Protein AF-A0A8S3W6S8-F1 (afdb_monomer_lite)

pLDDT: mean 86.23, std 10.96, range [56.16, 98.12]

Structure (mmCIF, N/CA/C/O backbone):
data_AF-A0A8S3W6S8-F1
#
_entry.id   AF-A0A8S3W6S8-F1
#
loop_
_atom_site.group_PDB
_atom_site.id
_atom_site.type_symbol
_atom_site.label_atom_id
_atom_site.label_alt_id
_atom_site.label_comp_id
_atom_site.label_asym_id
_atom_site.label_entity_id
_atom_site.label_seq_id
_atom_site.pdbx_PDB_ins_code
_atom_site.Cartn_x
_atom_site.Cartn_y
_atom_site.Cartn_z
_atom_site.occupancy
_atom_site.B_iso_or_equiv
_atom_site.auth_seq_id
_atom_site.auth_comp_id
_atom_site.auth_asym_id
_atom_site.auth_atom_id
_atom_site.pdbx_PDB_model_num
ATOM 1 N N . MET A 1 1 ? 32.993 -9.206 -33.090 1.00 61.56 1 MET A N 1
ATOM 2 C CA . MET A 1 1 ? 32.228 -9.633 -31.896 1.00 61.56 1 MET A CA 1
ATOM 3 C C . MET A 1 1 ? 31.823 -8.451 -31.012 1.00 61.56 1 MET A C 1
ATOM 5 O O . MET A 1 1 ? 30.638 -8.312 -30.759 1.00 61.56 1 MET A O 1
ATOM 9 N N . GLN A 1 2 ? 32.738 -7.547 -30.641 1.00 73.00 2 GLN A N 1
ATOM 10 C CA . GLN A 1 2 ? 32.474 -6.418 -29.724 1.00 73.00 2 GLN A CA 1
ATOM 11 C C . GLN A 1 2 ? 31.412 -5.396 -30.200 1.00 73.00 2 GLN A C 1
ATOM 13 O O . GLN A 1 2 ? 30.506 -5.045 -29.453 1.00 73.00 2 GLN A O 1
ATOM 18 N N . LYS A 1 3 ? 31.413 -5.011 -31.484 1.00 80.94 3 LYS A N 1
ATOM 19 C CA . LYS A 1 3 ? 30.367 -4.123 -32.044 1.00 80.94 3 LYS A CA 1
ATOM 20 C C . LYS A 1 3 ? 28.953 -4.723 -32.012 1.00 80.94 3 LYS A C 1
ATOM 22 O O . LYS A 1 3 ? 27.966 -3.995 -31.967 1.00 80.94 3 LYS A O 1
ATOM 27 N N . LEU A 1 4 ? 28.842 -6.053 -32.077 1.00 87.12 4 LEU A N 1
ATOM 28 C CA . LEU A 1 4 ? 27.549 -6.739 -32.042 1.00 87.12 4 LEU A CA 1
ATOM 29 C C . LEU A 1 4 ? 26.993 -6.768 -30.614 1.00 87.12 4 LEU A C 1
ATOM 31 O O . LEU A 1 4 ? 25.801 -6.544 -30.423 1.00 87.12 4 LEU A O 1
ATOM 35 N N . THR A 1 5 ? 27.854 -6.995 -29.620 1.00 93.25 5 THR A N 1
ATOM 36 C CA . THR A 1 5 ? 27.464 -6.991 -28.204 1.00 93.25 5 THR A CA 1
ATOM 37 C C . THR A 1 5 ? 27.039 -5.599 -27.746 1.00 93.25 5 THR A C 1
ATOM 39 O O . THR A 1 5 ? 25.978 -5.470 -27.148 1.00 93.25 5 THR A O 1
ATOM 42 N N . GLU A 1 6 ? 27.772 -4.554 -28.138 1.00 93.50 6 GLU A N 1
ATOM 43 C CA . GLU A 1 6 ? 27.400 -3.156 -27.865 1.00 93.50 6 GLU A CA 1
ATOM 44 C C . GLU A 1 6 ? 26.015 -2.819 -28.431 1.00 93.50 6 GLU A C 1
ATOM 46 O O . GLU A 1 6 ? 25.159 -2.276 -27.736 1.00 93.50 6 GLU A O 1
ATOM 51 N N . ARG A 1 7 ? 25.743 -3.222 -29.679 1.00 94.75 7 ARG A N 1
ATOM 52 C CA . ARG A 1 7 ? 24.443 -2.968 -30.308 1.00 94.75 7 ARG A CA 1
ATOM 53 C C . ARG A 1 7 ? 23.294 -3.698 -29.611 1.00 94.75 7 ARG A C 1
ATOM 55 O O . ARG A 1 7 ? 22.184 -3.169 -29.548 1.00 94.75 7 ARG A O 1
ATOM 62 N N . ILE A 1 8 ? 23.538 -4.909 -29.116 1.00 96.50 8 ILE A N 1
ATOM 63 C CA . ILE A 1 8 ? 22.556 -5.678 -28.345 1.00 96.50 8 ILE A CA 1
ATOM 64 C C . ILE A 1 8 ? 22.285 -4.996 -27.002 1.00 96.50 8 ILE A C 1
ATOM 66 O O . ILE A 1 8 ? 21.124 -4.870 -26.606 1.00 96.50 8 ILE A O 1
ATOM 70 N N . ASP A 1 9 ? 23.326 -4.534 -26.316 1.00 96.56 9 ASP A N 1
ATOM 71 C CA . ASP A 1 9 ? 23.184 -3.878 -25.019 1.00 96.56 9 ASP A CA 1
ATOM 72 C C . ASP A 1 9 ? 22.479 -2.522 -25.139 1.00 96.56 9 ASP A C 1
ATOM 74 O O . ASP A 1 9 ? 21.563 -2.252 -24.360 1.00 96.56 9 ASP A O 1
ATOM 78 N N . ASP A 1 10 ? 22.764 -1.741 -26.184 1.00 96.44 10 ASP A N 1
ATOM 79 C CA . ASP A 1 10 ? 22.014 -0.524 -26.522 1.00 96.44 10 ASP A CA 1
ATOM 80 C C . ASP A 1 10 ? 20.513 -0.802 -26.687 1.00 96.44 10 ASP A C 1
ATOM 82 O O . ASP A 1 10 ? 19.656 -0.076 -26.171 1.00 96.44 10 ASP A O 1
ATOM 86 N N . LEU A 1 11 ? 20.159 -1.869 -27.411 1.00 97.31 11 LEU A N 1
ATOM 87 C CA . LEU A 1 11 ? 18.760 -2.241 -27.625 1.00 97.31 11 LEU A CA 1
ATOM 88 C C . LEU A 1 11 ? 18.085 -2.672 -26.318 1.00 97.31 11 LEU A C 1
ATOM 90 O O . LEU A 1 11 ? 16.966 -2.231 -26.041 1.00 97.31 11 LEU A O 1
ATOM 94 N N . LYS A 1 12 ? 18.768 -3.461 -25.480 1.00 97.75 12 LYS A N 1
ATOM 95 C CA . LYS A 1 12 ? 18.269 -3.848 -24.150 1.00 97.75 12 LYS A CA 1
ATOM 96 C C . LYS A 1 12 ? 18.038 -2.630 -23.261 1.00 97.75 12 LYS A C 1
ATOM 98 O O . LYS A 1 12 ? 16.980 -2.522 -22.639 1.00 97.75 12 LYS A O 1
ATOM 103 N N . GLN A 1 13 ? 18.987 -1.695 -23.226 1.00 97.69 13 GLN A N 1
ATOM 104 C CA . GLN A 1 13 ? 18.869 -0.467 -22.441 1.00 97.69 13 GLN A CA 1
ATOM 105 C C . GLN A 1 13 ? 17.689 0.385 -22.910 1.00 97.69 13 GLN A C 1
ATOM 107 O O . GLN A 1 13 ? 16.909 0.863 -22.083 1.00 97.69 13 GLN A O 1
ATOM 112 N N . ARG A 1 14 ? 17.495 0.522 -24.228 1.00 97.75 14 ARG A N 1
ATOM 113 C CA . ARG A 1 14 ? 16.342 1.236 -24.791 1.00 97.75 14 ARG A CA 1
ATOM 114 C C . ARG A 1 14 ? 15.030 0.577 -24.384 1.00 97.75 14 ARG A C 1
ATOM 116 O O . ARG A 1 14 ? 14.154 1.271 -23.875 1.00 97.75 14 ARG A O 1
ATOM 123 N N . ILE A 1 15 ? 14.894 -0.739 -24.553 1.00 98.00 15 ILE A N 1
ATOM 124 C CA . ILE A 1 15 ? 13.685 -1.479 -24.153 1.00 98.00 15 ILE A CA 1
ATOM 125 C C . ILE A 1 15 ? 13.405 -1.284 -22.659 1.00 98.00 15 ILE A C 1
ATOM 127 O O . ILE A 1 15 ? 12.282 -0.950 -22.280 1.00 98.00 15 ILE A O 1
ATOM 131 N N . ALA A 1 16 ? 14.428 -1.406 -21.811 1.00 97.81 16 ALA A N 1
ATOM 132 C CA . ALA A 1 16 ? 14.293 -1.188 -20.376 1.00 97.81 16 ALA A CA 1
ATOM 133 C C . ALA A 1 16 ? 13.851 0.249 -20.044 1.00 97.81 16 ALA A C 1
ATOM 135 O O . ALA A 1 16 ? 12.984 0.449 -19.191 1.00 97.81 16 ALA A O 1
ATOM 136 N N . ALA A 1 17 ? 14.402 1.256 -20.728 1.00 97.88 17 ALA A N 1
ATOM 137 C CA . ALA A 1 17 ? 14.014 2.654 -20.554 1.00 97.88 17 ALA A CA 1
ATOM 138 C C . ALA A 1 17 ? 12.550 2.899 -20.957 1.00 97.88 17 ALA A C 1
ATOM 140 O O . ALA A 1 17 ? 11.808 3.548 -20.216 1.00 97.88 17 ALA A O 1
ATOM 141 N N . TRP A 1 18 ? 12.105 2.332 -22.083 1.00 98.06 18 TRP A N 1
ATOM 142 C CA . TRP A 1 18 ? 10.707 2.399 -22.514 1.00 98.06 18 TRP A CA 1
ATOM 143 C C . TRP A 1 18 ? 9.770 1.701 -21.525 1.00 98.06 18 TRP A C 1
ATOM 145 O O . TRP A 1 18 ? 8.765 2.291 -21.130 1.00 98.06 18 TRP A O 1
ATOM 155 N N . GLY A 1 19 ? 10.129 0.509 -21.040 1.00 98.12 19 GLY A N 1
ATOM 156 C CA . GLY A 1 19 ? 9.356 -0.211 -20.023 1.00 98.12 19 GLY A CA 1
ATOM 157 C C . GLY A 1 19 ? 9.209 0.587 -18.724 1.00 98.12 19 GLY A C 1
ATOM 158 O O . GLY A 1 19 ? 8.100 0.750 -18.210 1.00 98.12 19 GLY A O 1
ATOM 159 N N . LYS A 1 20 ? 10.304 1.182 -18.230 1.00 97.81 20 LYS A N 1
ATOM 160 C CA . LYS A 1 20 ? 10.278 2.085 -17.065 1.00 97.81 20 LYS A CA 1
ATOM 161 C C . LYS A 1 20 ? 9.380 3.298 -17.304 1.00 97.81 20 LYS A C 1
ATOM 163 O O . LYS A 1 20 ? 8.637 3.700 -16.408 1.00 97.81 20 LYS A O 1
ATOM 168 N N . ARG A 1 21 ? 9.429 3.879 -18.505 1.00 97.94 21 ARG A N 1
ATOM 169 C CA . ARG A 1 21 ? 8.614 5.041 -18.871 1.00 97.94 21 ARG A CA 1
ATOM 170 C C . ARG A 1 21 ? 7.124 4.704 -18.875 1.00 97.94 21 ARG A C 1
ATOM 172 O O . ARG A 1 21 ? 6.353 5.454 -18.282 1.00 97.94 21 ARG A O 1
ATOM 179 N N . ILE A 1 22 ? 6.737 3.572 -19.463 1.00 97.94 22 ILE A N 1
ATOM 180 C CA . ILE A 1 22 ? 5.354 3.073 -19.440 1.00 97.94 22 ILE A CA 1
ATOM 181 C C . ILE A 1 22 ? 4.896 2.883 -17.995 1.00 97.94 22 ILE A C 1
ATOM 183 O O . ILE A 1 22 ? 3.914 3.496 -17.586 1.00 97.94 22 ILE A O 1
ATOM 187 N N . ARG A 1 23 ? 5.663 2.133 -17.193 1.00 97.88 23 ARG A N 1
ATOM 188 C CA . ARG A 1 23 ? 5.350 1.891 -15.779 1.00 97.88 23 ARG A CA 1
ATOM 189 C C . ARG A 1 23 ? 5.122 3.193 -15.011 1.00 97.88 23 ARG A C 1
ATOM 191 O O . ARG A 1 23 ? 4.123 3.321 -14.310 1.00 97.88 23 ARG A O 1
ATOM 198 N N . ARG A 1 24 ? 6.000 4.186 -15.186 1.00 98.12 24 ARG A N 1
ATOM 199 C CA . ARG A 1 24 ? 5.874 5.498 -14.531 1.00 98.12 24 ARG A CA 1
ATOM 200 C C . ARG A 1 24 ? 4.570 6.208 -14.899 1.00 98.12 24 ARG A C 1
ATOM 202 O O . ARG A 1 24 ? 3.948 6.812 -14.024 1.00 98.12 24 ARG A O 1
ATOM 209 N N . TYR A 1 25 ? 4.166 6.177 -16.170 1.00 97.94 25 TYR A N 1
ATOM 210 C CA . TYR A 1 25 ? 2.908 6.792 -16.599 1.00 97.94 25 TYR A CA 1
ATOM 211 C C . TYR A 1 25 ? 1.693 6.049 -16.047 1.00 97.94 25 TYR A C 1
ATOM 213 O O . TYR A 1 25 ? 0.772 6.702 -15.555 1.00 97.94 25 TYR A O 1
ATOM 221 N N . THR A 1 26 ? 1.724 4.715 -16.045 1.00 97.62 26 THR A N 1
ATOM 222 C CA . THR A 1 26 ? 0.667 3.892 -15.448 1.00 97.62 26 THR A CA 1
ATOM 223 C C . THR A 1 26 ? 0.519 4.200 -13.961 1.00 97.62 26 THR A C 1
ATOM 225 O O . THR A 1 26 ? -0.562 4.568 -13.518 1.00 97.62 26 THR A O 1
ATOM 228 N N . GLU A 1 27 ? 1.613 4.173 -13.196 1.00 97.38 27 GLU A N 1
ATOM 229 C CA . GLU A 1 27 ? 1.601 4.495 -11.764 1.00 97.38 27 GLU A CA 1
ATOM 230 C C . GLU A 1 27 ? 1.108 5.919 -11.488 1.00 97.38 27 GLU A C 1
ATOM 232 O O . GLU A 1 27 ? 0.361 6.147 -10.538 1.00 97.38 27 GLU A O 1
ATOM 237 N N . ARG A 1 28 ? 1.510 6.897 -12.312 1.00 97.88 28 ARG A N 1
ATOM 238 C CA . ARG A 1 28 ? 1.027 8.278 -12.184 1.00 97.88 28 ARG A CA 1
ATOM 239 C C . ARG A 1 28 ? -0.485 8.353 -12.378 1.00 97.88 28 ARG A C 1
ATOM 241 O O . ARG A 1 28 ? -1.146 9.028 -11.594 1.00 97.88 28 ARG A O 1
ATOM 248 N N . SER A 1 29 ? -1.010 7.691 -13.407 1.00 97.25 29 SER A N 1
ATOM 249 C CA . SER A 1 29 ? -2.447 7.651 -13.681 1.00 97.25 29 SER A CA 1
ATOM 250 C C . SER A 1 29 ? -3.206 6.970 -12.540 1.00 97.25 29 SER A C 1
ATOM 252 O O . SER A 1 29 ? -4.167 7.536 -12.021 1.00 97.25 29 SER A O 1
ATOM 254 N N . THR A 1 30 ? -2.714 5.823 -12.064 1.00 95.88 30 THR A N 1
ATOM 255 C CA . THR A 1 30 ? -3.291 5.107 -10.922 1.00 95.88 30 THR A CA 1
ATOM 256 C C . THR A 1 30 ? -3.334 5.980 -9.672 1.00 95.88 30 THR A C 1
ATOM 258 O O . THR A 1 30 ? -4.406 6.145 -9.096 1.00 95.88 30 THR A O 1
ATOM 261 N N . ARG A 1 31 ? -2.213 6.612 -9.293 1.00 95.94 31 ARG A N 1
ATOM 262 C CA . ARG A 1 31 ? -2.164 7.517 -8.131 1.00 95.94 31 ARG A CA 1
ATOM 263 C C . ARG A 1 31 ? -3.123 8.693 -8.277 1.00 95.94 31 ARG A C 1
ATOM 265 O O . ARG A 1 31 ? -3.803 9.041 -7.321 1.00 95.94 31 ARG A O 1
ATOM 272 N N . PHE A 1 32 ? -3.203 9.297 -9.463 1.00 97.12 32 PHE A N 1
ATOM 273 C CA . PHE A 1 32 ? -4.144 10.389 -9.716 1.00 97.12 32 PHE A CA 1
ATOM 274 C C . PHE A 1 32 ? -5.595 9.945 -9.489 1.00 97.12 32 PHE A C 1
ATOM 276 O O . PHE A 1 32 ? -6.337 10.613 -8.771 1.00 97.12 32 PHE A O 1
ATOM 283 N N . ASN A 1 33 ? -5.982 8.795 -10.044 1.00 94.94 33 ASN A N 1
ATOM 284 C CA . ASN A 1 33 ? -7.331 8.257 -9.894 1.00 94.94 33 ASN A CA 1
ATOM 285 C C . ASN A 1 33 ? -7.644 7.881 -8.440 1.00 94.94 33 ASN A C 1
ATOM 287 O O . ASN A 1 33 ? -8.716 8.221 -7.946 1.00 94.94 33 ASN A O 1
ATOM 291 N N . GLN A 1 34 ? -6.704 7.236 -7.744 1.00 95.25 34 GLN A N 1
ATOM 292 C CA . GLN A 1 34 ? -6.844 6.873 -6.332 1.00 95.25 34 GLN A CA 1
ATOM 293 C C . GLN A 1 34 ? -6.963 8.106 -5.434 1.00 95.25 34 GLN A C 1
ATOM 295 O O . GLN A 1 34 ? -7.853 8.149 -4.594 1.00 95.25 34 GLN A O 1
ATOM 300 N N . ASN A 1 35 ? -6.141 9.136 -5.646 1.00 96.50 35 ASN A N 1
ATOM 301 C CA . ASN A 1 35 ? -6.213 10.380 -4.877 1.00 96.50 35 ASN A CA 1
ATOM 302 C C . ASN A 1 35 ? -7.524 11.126 -5.127 1.00 96.50 35 ASN A C 1
ATOM 304 O O . ASN A 1 35 ? -8.129 11.642 -4.190 1.00 96.50 35 ASN A O 1
ATOM 308 N N . ARG A 1 36 ? -7.995 11.158 -6.380 1.00 95.94 36 ARG A N 1
ATOM 309 C CA . ARG A 1 36 ? -9.299 11.746 -6.701 1.00 95.94 36 ARG A CA 1
ATOM 310 C C . ARG A 1 36 ? -10.425 10.990 -5.998 1.00 95.94 36 ARG A C 1
ATOM 312 O O . ARG A 1 36 ? -11.301 11.620 -5.419 1.00 95.94 36 ARG A O 1
ATOM 319 N N . LEU A 1 37 ? -10.369 9.657 -6.011 1.00 95.00 37 LEU A N 1
ATOM 320 C CA . LEU A 1 37 ? -11.343 8.811 -5.326 1.00 95.00 37 LEU A CA 1
ATOM 321 C C . LEU A 1 37 ? -11.268 8.978 -3.804 1.00 95.00 37 LEU A C 1
ATOM 323 O O . LEU A 1 37 ? -12.309 9.041 -3.169 1.00 95.00 37 LEU A O 1
ATOM 327 N N . PHE A 1 38 ? -10.076 9.141 -3.226 1.00 95.19 38 PHE A N 1
ATOM 328 C CA . PHE A 1 38 ? -9.899 9.448 -1.804 1.00 95.19 38 PHE A CA 1
ATOM 329 C C . PHE A 1 38 ? -10.588 10.758 -1.410 1.00 95.19 38 PHE A C 1
ATOM 331 O O . PHE A 1 38 ? -11.234 10.833 -0.371 1.00 95.19 38 PHE A O 1
ATOM 338 N N . GLN A 1 39 ? -10.471 11.793 -2.243 1.00 95.94 39 GLN A N 1
ATOM 339 C CA . GLN A 1 39 ? -11.092 13.087 -1.966 1.00 95.94 39 GLN A CA 1
ATOM 340 C C . GLN A 1 39 ? -12.617 13.056 -2.117 1.00 95.94 39 GLN A C 1
ATOM 342 O O . GLN A 1 39 ? -13.305 13.739 -1.366 1.00 95.94 39 GLN A O 1
ATOM 347 N N . SER A 1 40 ? -13.154 12.280 -3.066 1.00 95.44 40 SER A N 1
ATOM 348 C CA . SER A 1 40 ? -14.598 12.242 -3.331 1.00 95.44 40 SER A CA 1
ATOM 349 C C . SER A 1 40 ? -15.363 11.169 -2.546 1.00 95.44 40 SER A C 1
ATOM 351 O O . SER A 1 40 ? -16.486 11.409 -2.121 1.00 95.44 40 SER A O 1
ATOM 353 N N . ASP A 1 41 ? -14.800 9.963 -2.415 1.00 93.19 41 ASP A N 1
ATOM 354 C CA . ASP A 1 41 ? -15.446 8.781 -1.828 1.00 93.19 41 ASP A CA 1
ATOM 355 C C . ASP A 1 41 ? -14.397 7.787 -1.292 1.00 93.19 41 ASP A C 1
ATOM 357 O O . ASP A 1 41 ? -13.979 6.829 -1.955 1.00 93.19 41 ASP A O 1
ATOM 361 N N . GLN A 1 42 ? -13.986 8.015 -0.044 1.00 93.00 42 GLN A N 1
ATOM 362 C CA . GLN A 1 42 ? -13.001 7.178 0.645 1.00 93.00 42 GLN A CA 1
ATOM 363 C C . GLN A 1 42 ? -13.464 5.723 0.776 1.00 93.00 42 GLN A C 1
ATOM 365 O O . GLN A 1 42 ? -12.655 4.809 0.626 1.00 93.00 42 GLN A O 1
ATOM 370 N N . LYS A 1 43 ? -14.766 5.484 0.999 1.00 92.44 43 LYS A N 1
ATOM 371 C CA . LYS A 1 43 ? -15.313 4.126 1.159 1.00 92.44 43 LYS A CA 1
ATOM 372 C C . LYS A 1 43 ? -15.093 3.303 -0.103 1.00 92.44 43 LYS A C 1
ATOM 374 O O . LYS A 1 43 ? -14.693 2.145 -0.016 1.00 92.44 43 LYS A O 1
ATOM 379 N N . ARG A 1 44 ? -15.325 3.890 -1.280 1.00 89.69 44 ARG A N 1
ATOM 380 C CA . ARG A 1 44 ? -15.054 3.222 -2.562 1.00 89.69 44 ARG A CA 1
ATOM 381 C C . ARG A 1 44 ? -13.574 2.955 -2.784 1.00 89.69 44 ARG A C 1
ATOM 383 O O . ARG A 1 44 ? -13.247 1.887 -3.296 1.00 89.69 44 ARG A O 1
ATOM 390 N N . LEU A 1 45 ? -12.691 3.879 -2.397 1.00 93.12 45 LEU A N 1
ATOM 391 C CA . LEU A 1 45 ? -11.254 3.625 -2.475 1.00 93.12 45 LEU A CA 1
ATOM 392 C C . LEU A 1 45 ? -10.875 2.417 -1.618 1.00 93.12 45 LEU A C 1
ATOM 394 O O . LEU A 1 45 ? -10.271 1.486 -2.140 1.00 93.12 45 LEU A O 1
ATOM 398 N N . TYR A 1 46 ? -11.257 2.397 -0.341 1.00 89.62 46 TYR A N 1
ATOM 399 C CA . TYR A 1 46 ? -10.906 1.291 0.550 1.00 89.62 46 TYR A CA 1
ATOM 400 C C . TYR A 1 46 ? -11.491 -0.042 0.080 1.00 89.62 46 TYR A C 1
ATOM 402 O O . TYR A 1 46 ? -10.746 -1.010 -0.003 1.00 89.62 46 TYR A O 1
ATOM 410 N N . LYS A 1 47 ? -12.744 -0.074 -0.392 1.00 88.88 47 LYS A N 1
ATOM 411 C CA . LYS A 1 47 ? -13.324 -1.271 -1.033 1.00 88.88 47 LYS A CA 1
ATOM 412 C C . LYS A 1 47 ? -12.557 -1.745 -2.270 1.00 88.88 47 LYS A C 1
ATOM 414 O O . LYS A 1 47 ? -12.545 -2.930 -2.565 1.00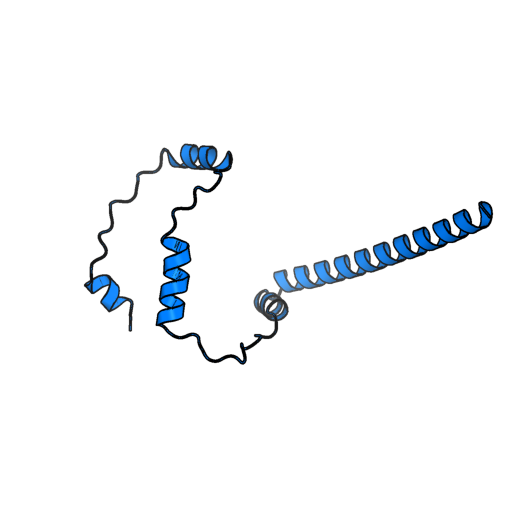 88.88 47 LYS A O 1
ATOM 419 N N . SER A 1 48 ? -11.946 -0.832 -3.026 1.00 84.56 48 SER A N 1
ATOM 420 C CA . SER A 1 48 ? -11.109 -1.197 -4.180 1.00 84.56 48 SER A CA 1
ATOM 421 C C . SER A 1 48 ? -9.710 -1.688 -3.789 1.00 84.56 48 SER A C 1
ATOM 423 O O . SER A 1 48 ? -9.060 -2.371 -4.578 1.00 84.56 48 SER A O 1
ATOM 425 N N . LEU A 1 49 ? -9.234 -1.309 -2.597 1.00 86.75 49 LEU A N 1
ATOM 426 C CA . LEU A 1 49 ? -7.960 -1.748 -2.019 1.00 86.75 49 LEU A CA 1
ATOM 427 C C . LEU A 1 49 ? -8.100 -3.049 -1.228 1.00 86.75 49 LEU A C 1
ATOM 429 O O . LEU A 1 49 ? -7.124 -3.792 -1.106 1.00 86.75 49 LEU A O 1
ATOM 433 N N . GLU A 1 50 ? -9.293 -3.325 -0.702 1.00 85.06 50 GLU A N 1
ATOM 434 C CA . GLU A 1 50 ? -9.656 -4.633 -0.181 1.00 85.06 50 GLU A CA 1
ATOM 435 C C . GLU A 1 50 ? -9.390 -5.664 -1.277 1.00 85.06 50 GLU A C 1
ATOM 437 O O . GLU A 1 50 ? -9.978 -5.652 -2.361 1.00 85.06 50 GLU A O 1
ATOM 442 N N . ARG A 1 51 ? -8.442 -6.565 -1.006 1.00 66.44 51 ARG A N 1
ATOM 443 C CA . ARG A 1 51 ? -8.320 -7.773 -1.816 1.00 66.44 51 ARG A CA 1
ATOM 444 C C . ARG A 1 51 ? -9.648 -8.521 -1.693 1.00 66.44 51 ARG A C 1
ATOM 446 O O . ARG A 1 51 ? -10.239 -8.472 -0.610 1.00 66.44 51 ARG A O 1
ATOM 453 N N . PRO A 1 52 ? -10.105 -9.232 -2.745 1.00 69.06 52 PRO A N 1
ATOM 454 C CA . PRO A 1 52 ? -11.178 -10.192 -2.552 1.00 69.06 52 PRO A CA 1
ATOM 455 C C . PRO A 1 52 ? -10.782 -11.020 -1.343 1.00 69.06 52 PRO A C 1
ATOM 457 O O . PRO A 1 52 ? -9.636 -11.481 -1.287 1.00 69.06 52 PRO A O 1
ATOM 460 N N . ILE A 1 53 ? -11.679 -11.092 -0.356 1.00 59.09 53 ILE A N 1
ATOM 461 C CA . ILE A 1 53 ? -11.479 -11.920 0.822 1.00 59.09 53 ILE A CA 1
ATOM 462 C C . ILE A 1 53 ? -11.093 -13.270 0.238 1.00 59.09 53 ILE A C 1
ATOM 464 O O . ILE A 1 53 ? -11.902 -13.924 -0.421 1.00 59.09 53 ILE A O 1
ATOM 468 N N . VAL A 1 54 ? -9.825 -13.651 0.388 1.00 57.59 54 VAL A N 1
ATOM 469 C CA . VAL A 1 54 ? -9.459 -15.049 0.270 1.00 57.59 54 VAL A CA 1
ATOM 470 C C . VAL A 1 54 ? -10.119 -15.610 1.507 1.00 57.59 54 VAL A C 1
ATOM 472 O O . VAL A 1 54 ? -9.537 -15.596 2.586 1.00 57.59 54 VAL A O 1
ATOM 475 N N . SER A 1 55 ? -11.411 -15.920 1.388 1.00 56.16 55 SER A N 1
ATOM 476 C CA . SER A 1 55 ? -12.138 -16.674 2.382 1.00 56.16 55 SER A CA 1
ATOM 477 C C . SER A 1 55 ? -11.298 -17.921 2.481 1.00 56.16 55 SER A C 1
ATOM 479 O O . SER A 1 55 ? -11.235 -18.679 1.514 1.00 56.16 55 SER A O 1
ATOM 481 N N . GLY A 1 56 ? -10.506 -18.023 3.550 1.00 56.22 56 GLY A N 1
ATOM 482 C CA . GLY A 1 56 ? -9.663 -19.178 3.757 1.00 56.22 56 GLY A CA 1
ATOM 483 C C . GLY A 1 56 ? -10.592 -20.366 3.629 1.00 56.22 56 GLY A C 1
ATOM 484 O O . GLY A 1 56 ? -11.497 -20.528 4.435 1.00 56.22 56 GLY A O 1
ATOM 485 N N . THR A 1 57 ? -10.430 -21.150 2.570 1.00 59.38 57 THR A N 1
ATOM 486 C CA . THR A 1 57 ? -11.229 -22.352 2.317 1.00 59.38 57 THR A CA 1
ATOM 487 C C . THR A 1 57 ? -10.909 -23.450 3.334 1.00 59.38 57 THR A C 1
ATOM 489 O O . THR A 1 57 ? -11.441 -24.551 3.244 1.00 59.38 57 THR A O 1
ATOM 492 N N . GLY A 1 58 ? -10.020 -23.162 4.288 1.00 67.62 58 GLY A N 1
ATOM 493 C CA . GLY A 1 58 ? -9.682 -24.029 5.394 1.00 67.62 58 GLY A CA 1
ATOM 494 C C . GLY A 1 58 ? -10.705 -23.939 6.529 1.00 67.62 58 GLY A C 1
ATOM 495 O O . GLY A 1 58 ? -11.321 -22.890 6.733 1.00 67.62 58 G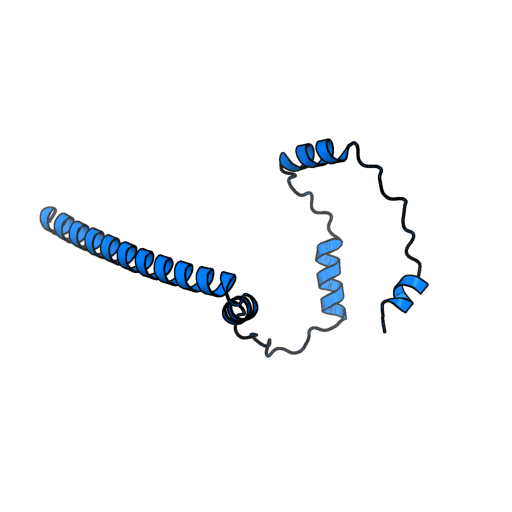LY A O 1
ATOM 496 N N . PRO A 1 59 ? -10.880 -25.032 7.286 1.00 74.88 59 PRO A N 1
ATOM 497 C CA . PRO A 1 59 ? -11.640 -25.001 8.526 1.00 74.88 59 PRO A CA 1
ATOM 498 C C . PRO A 1 59 ? -11.050 -23.958 9.482 1.00 74.88 59 PRO A C 1
ATOM 500 O O . PRO A 1 59 ? -9.842 -23.708 9.479 1.00 74.88 59 PRO A O 1
ATOM 503 N N . ALA A 1 60 ? -11.910 -23.356 10.306 1.00 74.31 60 ALA A N 1
ATOM 504 C CA . ALA A 1 60 ? -11.458 -22.476 11.374 1.00 74.31 60 ALA A CA 1
ATOM 505 C C . ALA A 1 60 ? -10.441 -23.224 12.263 1.00 74.31 60 ALA A C 1
ATOM 507 O O . ALA A 1 60 ? -10.655 -24.404 12.563 1.00 74.31 60 ALA A O 1
ATOM 508 N N . PRO A 1 61 ? -9.333 -22.577 12.664 1.00 77.50 61 PRO A N 1
ATOM 509 C CA . PRO A 1 61 ? -8.347 -23.204 13.533 1.00 77.50 61 PRO A CA 1
ATOM 510 C C . PRO A 1 61 ? -8.974 -23.571 14.882 1.00 77.50 61 PRO A C 1
ATOM 512 O O . PRO A 1 61 ? -9.843 -22.865 15.397 1.00 77.50 61 PRO A O 1
ATOM 515 N N . ASN A 1 62 ? -8.526 -24.687 15.455 1.00 88.25 62 ASN A N 1
ATOM 516 C CA . ASN A 1 62 ? -8.963 -25.139 16.770 1.00 88.25 62 ASN A CA 1
ATOM 517 C C . ASN A 1 62 ? -8.591 -24.099 17.846 1.00 88.25 62 ASN A C 1
ATOM 519 O O . ASN A 1 62 ? -7.538 -23.463 17.777 1.00 88.25 62 ASN A O 1
ATOM 523 N N . GLN A 1 63 ? -9.428 -23.957 18.876 1.00 87.31 63 GLN A N 1
ATOM 524 C CA . GLN A 1 63 ? -9.199 -23.035 19.990 1.00 87.31 63 GLN A CA 1
ATOM 525 C C . GLN A 1 63 ? -7.850 -23.290 20.678 1.00 87.31 63 GLN A C 1
ATOM 527 O O . GLN A 1 63 ? -7.148 -22.340 21.018 1.00 87.31 63 GLN A O 1
ATOM 532 N N . A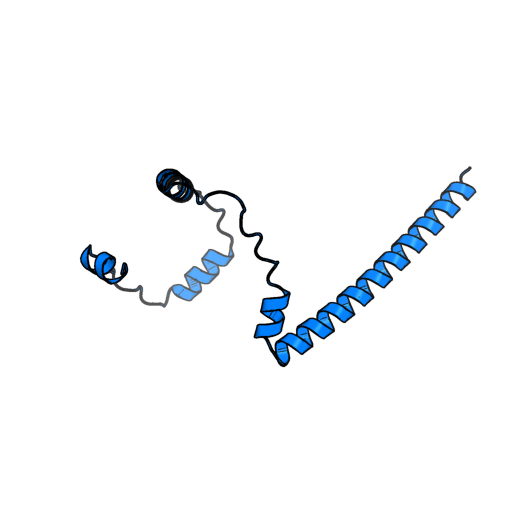LA A 1 64 ? -7.463 -24.558 20.846 1.00 88.75 64 ALA A N 1
ATOM 533 C CA . ALA A 1 64 ? -6.180 -24.915 21.451 1.00 88.75 64 ALA A CA 1
ATOM 534 C C . ALA A 1 64 ? -4.989 -24.399 20.626 1.00 88.75 64 ALA A C 1
ATOM 536 O O . ALA A 1 64 ? -4.055 -23.833 21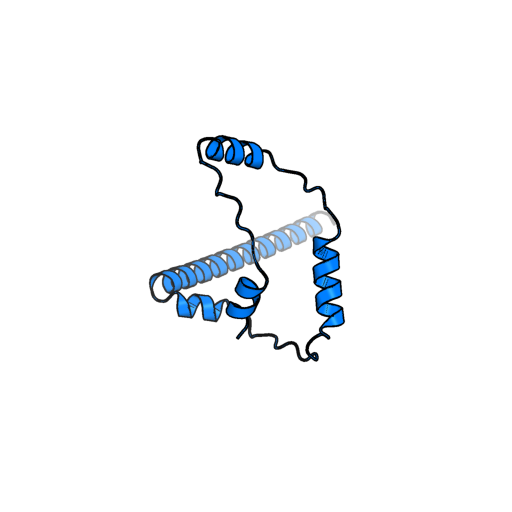.191 1.00 88.75 64 ALA A O 1
ATOM 537 N N . ASP A 1 65 ? -5.061 -24.523 19.299 1.00 85.88 65 ASP A N 1
ATOM 538 C CA . ASP A 1 65 ? -4.004 -24.077 18.386 1.00 85.88 65 ASP A CA 1
ATOM 539 C C . ASP A 1 65 ? -3.900 -22.548 18.375 1.00 85.88 65 ASP A C 1
ATOM 541 O O . ASP A 1 65 ? -2.803 -21.994 18.395 1.00 85.88 65 ASP A O 1
ATOM 545 N N . MET A 1 66 ? -5.043 -21.857 18.429 1.00 87.25 66 MET A N 1
ATOM 546 C CA . MET A 1 66 ? -5.100 -20.397 18.545 1.00 87.25 66 MET A CA 1
ATOM 547 C C . MET A 1 66 ? -4.468 -19.905 19.846 1.00 87.25 66 MET A C 1
ATOM 549 O O . MET A 1 66 ? -3.650 -18.985 19.832 1.00 87.25 66 MET A O 1
ATOM 553 N N . VAL A 1 67 ? -4.820 -20.526 20.975 1.00 87.25 67 VAL A N 1
ATOM 554 C CA . VAL A 1 67 ? -4.257 -20.173 22.283 1.00 87.25 67 VAL A CA 1
ATOM 555 C C . VAL A 1 67 ? -2.760 -20.461 22.316 1.00 87.25 67 VAL A C 1
ATOM 557 O O . VAL A 1 67 ? -1.999 -19.617 22.780 1.00 87.25 67 VAL A O 1
ATOM 560 N N . ALA A 1 68 ? -2.318 -21.610 21.800 1.00 88.69 68 ALA A N 1
ATOM 561 C CA . ALA A 1 68 ? -0.902 -21.960 21.737 1.00 88.69 68 ALA A CA 1
ATOM 562 C C . ALA A 1 68 ? -0.109 -20.973 20.870 1.00 88.69 68 ALA A C 1
ATOM 564 O O . ALA A 1 68 ? 0.959 -20.521 21.282 1.00 88.69 68 ALA A O 1
ATOM 565 N N . PHE A 1 69 ? -0.655 -20.586 19.715 1.00 86.38 69 PHE A N 1
ATOM 566 C CA . PHE A 1 69 ? -0.051 -19.600 18.825 1.00 86.38 69 PHE A CA 1
ATOM 567 C C . PHE A 1 69 ? 0.125 -18.244 19.516 1.00 86.38 69 PHE A C 1
ATOM 569 O O . PHE A 1 69 ? 1.251 -17.759 19.634 1.00 86.38 69 PHE A O 1
ATOM 576 N N . TRP A 1 70 ? -0.953 -17.654 20.040 1.00 89.19 70 TRP A N 1
ATOM 577 C CA . TRP A 1 70 ? -0.875 -16.350 20.709 1.00 89.19 70 TRP A CA 1
ATOM 578 C C . TRP A 1 70 ? -0.018 -16.393 21.970 1.00 89.19 70 TRP A C 1
ATOM 580 O O . TRP A 1 70 ? 0.759 -15.473 22.219 1.00 89.19 70 TRP A O 1
ATOM 590 N N . ARG A 1 71 ? -0.092 -17.492 22.728 1.00 87.31 71 ARG A N 1
ATOM 591 C CA . ARG A 1 71 ? 0.779 -17.704 23.879 1.00 87.31 71 ARG A CA 1
ATOM 592 C C . ARG A 1 71 ? 2.239 -17.732 23.455 1.00 87.31 71 ARG A C 1
ATOM 594 O O . ARG A 1 71 ? 3.011 -17.045 24.095 1.00 87.31 71 ARG A O 1
ATOM 601 N N . SER A 1 72 ? 2.604 -18.440 22.384 1.00 86.44 72 SER A N 1
ATOM 602 C CA . SER A 1 72 ? 3.993 -18.493 21.903 1.00 86.44 72 SER A CA 1
ATOM 603 C C . SER A 1 72 ? 4.539 -17.125 21.484 1.00 86.44 72 SER A C 1
ATOM 605 O O . SER A 1 72 ? 5.692 -16.823 21.767 1.00 86.44 72 SER A O 1
ATOM 607 N N . LEU A 1 73 ? 3.699 -16.267 20.891 1.00 82.19 73 LEU A N 1
ATOM 608 C CA . LEU A 1 73 ? 4.087 -14.905 20.509 1.00 82.19 73 LEU A CA 1
ATOM 609 C C . LEU A 1 73 ? 4.355 -13.995 21.713 1.00 82.19 73 LEU A C 1
ATOM 611 O O . LEU A 1 73 ? 5.206 -13.115 21.627 1.00 82.19 73 LEU A O 1
ATOM 615 N N . TRP A 1 74 ? 3.615 -14.171 22.809 1.00 80.62 74 TRP A N 1
ATOM 616 C CA . TRP A 1 74 ? 3.703 -13.303 23.990 1.00 80.62 74 TRP A CA 1
ATOM 617 C C . TRP A 1 74 ? 4.496 -13.900 25.155 1.00 80.62 74 TRP A C 1
ATOM 619 O O . TRP A 1 74 ? 4.885 -13.167 26.060 1.00 80.62 74 TRP A O 1
ATOM 629 N N . SER A 1 75 ? 4.725 -15.214 25.173 1.00 75.81 75 SER A N 1
ATOM 630 C CA . SER A 1 75 ? 5.429 -15.893 26.264 1.00 75.81 75 SER A CA 1
ATOM 631 C C . SER A 1 75 ? 6.936 -15.730 26.194 1.00 75.81 75 SER A C 1
ATOM 633 O O . SER A 1 75 ? 7.604 -15.886 27.214 1.00 75.81 75 SER A O 1
ATOM 635 N N . GLU A 1 76 ? 7.476 -15.460 25.008 1.00 74.50 76 GLU A N 1
ATOM 636 C CA . GLU A 1 76 ? 8.902 -15.222 24.835 1.00 74.50 76 GLU A CA 1
ATOM 637 C C . GLU A 1 76 ? 9.176 -13.716 24.896 1.00 74.50 76 GLU A C 1
ATOM 639 O O . GLU A 1 76 ? 8.782 -12.985 23.985 1.00 74.50 76 GLU A O 1
ATOM 644 N N . PRO A 1 77 ? 9.836 -13.214 25.956 1.00 72.19 77 PRO A N 1
ATOM 645 C CA . PRO A 1 77 ? 10.275 -11.830 25.986 1.00 72.19 77 PRO A CA 1
ATOM 646 C C . PRO A 1 77 ? 11.34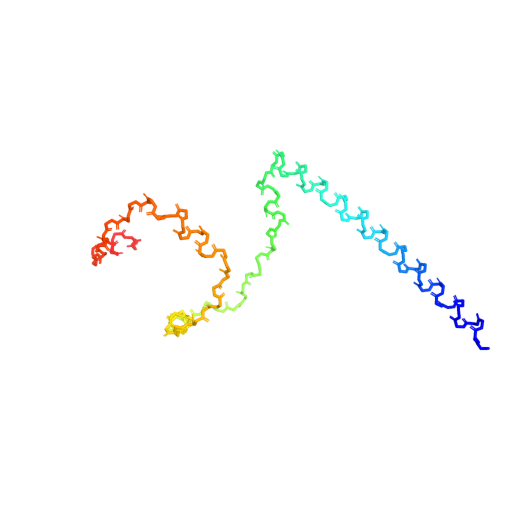5 -11.635 24.907 1.00 72.19 77 PRO A C 1
ATOM 648 O O . PRO A 1 77 ? 12.498 -12.040 25.057 1.00 72.19 77 PRO A O 1
ATOM 651 N N . VAL A 1 78 ? 10.952 -11.022 23.793 1.00 75.12 78 VAL A N 1
ATOM 652 C CA . VAL A 1 78 ? 11.876 -10.613 22.738 1.00 75.12 78 VAL A CA 1
ATOM 653 C C . VAL A 1 78 ? 12.458 -9.259 23.123 1.00 75.12 78 VAL A C 1
ATOM 655 O O . VAL A 1 78 ? 11.738 -8.271 23.245 1.00 75.12 78 VAL A O 1
ATOM 658 N N . ASN A 1 79 ? 13.780 -9.194 23.281 1.00 70.75 79 ASN A N 1
ATOM 659 C CA . ASN A 1 79 ? 14.470 -7.912 23.371 1.00 70.75 79 ASN A CA 1
ATOM 660 C C . ASN A 1 79 ? 14.457 -7.263 21.985 1.00 70.75 79 ASN A C 1
ATOM 662 O O . ASN A 1 79 ? 15.208 -7.651 21.088 1.00 70.75 79 ASN A O 1
ATOM 666 N N . HIS A 1 80 ? 13.569 -6.293 21.795 1.00 70.88 80 HIS A N 1
ATOM 667 C CA . HIS A 1 80 ? 13.569 -5.471 20.598 1.00 70.88 80 HIS A CA 1
ATOM 668 C C . HIS A 1 80 ? 14.760 -4.511 20.645 1.00 70.88 80 HIS A C 1
ATOM 670 O O . HIS A 1 80 ? 15.064 -3.935 21.686 1.00 70.88 80 HIS A O 1
ATOM 676 N N . ASN A 1 81 ? 15.440 -4.329 19.511 1.00 74.94 81 ASN A N 1
ATOM 677 C CA . ASN A 1 81 ? 16.424 -3.261 19.387 1.00 74.94 81 ASN A CA 1
ATOM 678 C C . ASN A 1 81 ? 15.666 -1.929 19.376 1.00 74.94 81 ASN A C 1
ATOM 680 O O . ASN A 1 81 ? 15.089 -1.553 18.351 1.00 74.94 81 ASN A O 1
ATOM 684 N N . GLU A 1 82 ? 15.599 -1.270 20.527 1.00 76.81 82 GLU A N 1
ATOM 685 C CA . GLU A 1 82 ? 14.955 0.029 20.642 1.00 76.81 82 GLU A CA 1
ATOM 686 C C . GLU A 1 82 ? 15.707 1.049 19.785 1.00 76.81 82 GLU A C 1
ATOM 688 O O . GLU A 1 82 ? 16.922 1.221 19.882 1.00 76.81 82 GLU A O 1
ATOM 693 N N . GLY A 1 83 ? 14.984 1.690 18.868 1.00 79.81 83 GLY A N 1
ATOM 694 C CA . GLY A 1 83 ? 15.565 2.740 18.043 1.00 79.81 83 GLY A CA 1
ATOM 695 C C . GLY A 1 83 ? 15.743 4.026 18.857 1.00 79.81 83 GLY A C 1
ATOM 696 O O . GLY A 1 83 ? 14.964 4.257 19.775 1.00 79.81 83 GLY A O 1
ATOM 697 N N . PRO A 1 84 ? 16.647 4.942 18.461 1.00 82.31 84 PRO A N 1
ATOM 698 C CA . PRO A 1 84 ? 16.891 6.206 19.179 1.00 82.31 84 PRO A CA 1
ATOM 699 C C . PRO A 1 84 ? 15.647 7.090 19.389 1.00 82.31 84 PRO A C 1
ATOM 701 O O . PRO A 1 84 ? 15.654 8.033 20.172 1.00 82.31 84 PRO A O 1
ATOM 704 N N . TRP A 1 85 ? 14.566 6.820 18.654 1.00 88.19 85 TRP A N 1
ATOM 705 C CA . TRP A 1 85 ? 13.297 7.526 18.778 1.00 88.19 85 TRP A CA 1
ATOM 706 C C . TRP A 1 85 ? 12.558 7.214 20.090 1.00 88.19 85 TRP A C 1
ATOM 708 O O . TRP A 1 85 ? 11.746 8.039 20.507 1.00 88.19 85 TRP A O 1
ATOM 718 N N . THR A 1 86 ? 12.818 6.076 20.750 1.00 86.56 86 THR A N 1
ATOM 719 C CA . THR A 1 86 ? 12.156 5.731 22.022 1.00 86.56 86 THR A CA 1
ATOM 720 C C . THR A 1 86 ? 12.561 6.699 23.130 1.00 86.56 86 THR A C 1
ATOM 722 O O . THR A 1 86 ? 11.699 7.179 23.861 1.00 86.56 86 THR A O 1
ATOM 725 N N . GLU A 1 87 ? 13.833 7.102 23.173 1.00 86.56 87 GLU A N 1
ATOM 726 C CA . GLU A 1 87 ? 14.347 8.133 24.086 1.00 86.56 87 GLU A CA 1
ATOM 727 C C . GLU A 1 87 ? 13.686 9.498 23.842 1.00 86.56 87 GLU A C 1
ATOM 729 O O . GLU A 1 87 ? 13.320 10.208 24.783 1.00 86.56 87 GLU A O 1
ATOM 734 N N . VAL A 1 88 ? 13.467 9.853 22.571 1.00 89.19 88 VAL A N 1
ATOM 735 C CA . VAL A 1 88 ? 12.779 11.097 22.195 1.00 89.19 88 VAL A CA 1
ATOM 736 C C . VAL A 1 88 ? 11.345 11.087 22.718 1.00 89.19 88 VAL A C 1
ATOM 738 O O . VAL A 1 88 ? 10.926 12.048 23.360 1.00 89.19 88 VAL A O 1
ATOM 741 N N . VAL A 1 89 ? 10.608 9.997 22.505 1.00 88.44 89 VAL A N 1
ATOM 742 C CA . VAL A 1 89 ? 9.232 9.863 23.005 1.00 88.44 89 VAL A CA 1
ATOM 743 C C . VAL A 1 89 ? 9.203 9.858 24.535 1.00 88.44 89 VAL A C 1
ATOM 745 O O . VAL A 1 89 ? 8.401 10.577 25.123 1.00 88.44 89 VAL A O 1
ATOM 748 N N . ALA A 1 90 ? 10.116 9.141 25.194 1.00 87.19 90 ALA A N 1
ATOM 749 C CA . ALA A 1 90 ? 10.215 9.124 26.653 1.00 87.19 90 ALA A CA 1
ATOM 750 C C . ALA A 1 90 ? 10.443 10.533 27.228 1.00 87.19 90 ALA A C 1
ATOM 752 O O . ALA A 1 90 ? 9.780 10.923 28.188 1.00 87.19 90 ALA A O 1
ATOM 753 N N . SER A 1 91 ? 11.316 11.333 26.605 1.00 87.88 91 SER A N 1
ATOM 754 C CA . SER A 1 91 ? 11.549 12.723 27.018 1.00 87.88 91 SER A CA 1
ATOM 755 C C . SER A 1 91 ? 10.326 13.625 26.816 1.00 87.88 91 SER A C 1
ATOM 757 O O . SER A 1 91 ? 10.032 14.459 27.671 1.00 87.88 91 SER A O 1
ATOM 759 N N . GLN A 1 92 ? 9.569 13.430 25.731 1.00 90.25 92 GLN A N 1
ATOM 760 C CA . GLN A 1 92 ? 8.316 14.150 25.481 1.00 90.25 92 GLN A CA 1
ATOM 761 C C . GLN A 1 92 ? 7.229 13.775 26.493 1.00 90.25 92 GLN A C 1
ATOM 763 O O . GLN A 1 92 ? 6.435 14.626 26.889 1.00 90.25 92 GLN A O 1
ATOM 768 N N . CYS A 1 93 ? 7.206 12.514 26.925 1.00 87.19 93 CYS A N 1
ATOM 769 C CA . CYS A 1 93 ? 6.240 12.006 27.890 1.00 87.19 93 CYS A CA 1
ATOM 770 C C . CYS A 1 93 ? 6.644 12.239 29.353 1.00 87.19 93 CYS A C 1
ATOM 772 O O . CYS A 1 93 ? 5.823 12.006 30.234 1.00 87.19 93 CYS A O 1
ATOM 774 N N . ALA A 1 94 ? 7.855 12.731 29.636 1.00 87.19 94 ALA A N 1
ATOM 775 C CA . ALA A 1 94 ? 8.366 12.895 31.002 1.00 87.19 94 ALA A CA 1
ATOM 776 C C . ALA A 1 94 ? 7.534 13.855 31.874 1.00 87.19 94 ALA A C 1
ATOM 778 O O . ALA A 1 94 ? 7.550 13.751 33.098 1.00 87.19 94 ALA A O 1
ATOM 779 N N . SER A 1 95 ? 6.812 14.794 31.258 1.00 88.25 95 SER A N 1
ATOM 780 C CA . SER A 1 95 ? 5.922 15.739 31.946 1.00 88.25 95 SER A CA 1
ATOM 781 C C . SER A 1 95 ? 4.482 15.238 32.094 1.00 88.25 95 SER A C 1
ATOM 783 O O . SER A 1 95 ? 3.672 15.903 32.740 1.00 88.25 95 SER A O 1
ATOM 785 N N . ILE A 1 96 ? 4.143 14.094 31.493 1.00 90.81 96 ILE A N 1
ATOM 786 C CA . ILE A 1 96 ? 2.796 13.528 31.526 1.00 90.81 96 ILE A CA 1
ATOM 787 C C . ILE A 1 96 ? 2.646 12.714 32.810 1.00 90.81 96 ILE A C 1
ATOM 789 O O . ILE A 1 96 ? 3.441 11.819 33.092 1.00 90.81 96 ILE A O 1
ATOM 793 N N . THR A 1 97 ? 1.609 13.011 33.590 1.00 89.50 97 THR A N 1
ATOM 794 C CA . THR A 1 97 ? 1.267 12.223 34.776 1.00 89.50 97 THR A CA 1
ATOM 795 C C . THR A 1 97 ? 0.879 10.800 34.354 1.00 89.50 97 THR A C 1
ATOM 797 O O . THR A 1 97 ? -0.001 10.655 33.500 1.00 89.50 97 THR A O 1
ATOM 800 N N . PRO A 1 98 ? 1.509 9.750 34.918 1.00 85.69 98 PRO A N 1
ATOM 801 C CA . PRO A 1 98 ? 1.125 8.372 34.640 1.00 85.69 98 PRO A CA 1
ATOM 802 C C . PRO A 1 98 ? -0.340 8.131 35.000 1.00 85.69 98 PRO A C 1
ATOM 804 O O . PRO A 1 98 ? -0.836 8.677 35.983 1.00 85.69 98 PRO A O 1
ATOM 807 N N . MET A 1 99 ? -1.021 7.299 34.214 1.00 87.75 99 MET A N 1
ATOM 808 C CA . MET A 1 99 ? -2.362 6.845 34.569 1.00 87.75 99 MET A CA 1
ATOM 809 C C . MET A 1 99 ? -2.292 5.992 35.838 1.00 87.75 99 MET A C 1
ATOM 811 O O . MET A 1 99 ? -1.367 5.189 35.994 1.00 87.75 99 MET A O 1
ATOM 815 N N . ASP A 1 100 ? -3.280 6.146 36.716 1.00 89.12 100 ASP A N 1
ATOM 816 C CA . ASP A 1 100 ? -3.394 5.309 37.903 1.00 89.12 100 ASP A CA 1
ATOM 817 C C . ASP A 1 100 ? -3.531 3.822 37.522 1.00 89.12 100 ASP A C 1
ATOM 819 O O . ASP A 1 100 ? -4.097 3.498 36.468 1.00 89.12 100 ASP A O 1
ATOM 823 N N . PRO A 1 101 ? -3.021 2.893 38.354 1.00 87.00 101 PRO A N 1
ATOM 824 C CA . PRO A 1 101 ? -3.127 1.467 38.083 1.00 87.00 101 PRO A CA 1
ATOM 825 C C . PRO A 1 101 ? -4.592 1.039 37.958 1.00 87.00 101 PRO A C 1
ATOM 827 O O . PRO A 1 101 ? -5.370 1.173 38.902 1.00 87.00 101 PRO A O 1
ATOM 830 N N . VAL A 1 102 ? -4.959 0.476 36.806 1.00 86.88 102 VAL A N 1
ATOM 831 C CA . VAL A 1 102 ? -6.283 -0.121 36.598 1.00 86.88 102 VAL A CA 1
ATOM 832 C C . VAL A 1 102 ? -6.201 -1.600 36.949 1.00 86.88 102 VAL A C 1
ATOM 834 O O . VAL A 1 102 ? -5.485 -2.366 36.304 1.00 86.88 102 VAL A O 1
ATOM 837 N N . ILE A 1 103 ? -6.933 -2.000 37.985 1.00 88.94 103 ILE A N 1
ATOM 838 C CA . ILE A 1 103 ? -7.092 -3.405 38.357 1.00 88.94 103 ILE A CA 1
ATOM 839 C C . ILE A 1 103 ? -8.290 -3.944 37.582 1.00 88.94 103 ILE A C 1
ATOM 841 O O . ILE A 1 103 ? -9.421 -3.578 37.879 1.00 88.94 103 ILE A O 1
ATOM 845 N N . ILE A 1 104 ? -8.028 -4.798 36.592 1.00 87.19 104 ILE A N 1
ATOM 846 C CA . ILE A 1 104 ? -9.077 -5.491 35.839 1.00 87.19 104 ILE A CA 1
ATOM 847 C C . ILE A 1 104 ? -9.542 -6.688 36.668 1.00 87.19 104 ILE A C 1
ATOM 849 O O . ILE A 1 104 ? -8.753 -7.581 36.992 1.00 87.19 104 ILE A O 1
ATOM 853 N N . THR A 1 105 ? -10.818 -6.693 37.022 1.00 91.94 105 THR A N 1
ATOM 854 C CA . THR A 1 105 ? -11.482 -7.745 37.788 1.00 91.94 105 THR A CA 1
ATOM 855 C C . THR A 1 105 ? -12.170 -8.757 36.863 1.00 91.94 105 THR A C 1
ATOM 857 O O . THR A 1 105 ? -12.400 -8.475 35.685 1.00 91.94 105 THR A O 1
ATOM 860 N N . PRO A 1 106 ? -12.511 -9.963 37.357 1.00 86.44 106 PRO A N 1
ATOM 861 C CA . PRO A 1 106 ? -13.258 -10.944 36.569 1.00 86.44 106 PRO A CA 1
ATOM 862 C C . PRO A 1 106 ? -14.619 -10.432 36.074 1.00 86.44 106 PRO A C 1
ATOM 864 O O . PRO A 1 106 ? -15.058 -10.841 35.001 1.00 86.44 106 PRO A O 1
ATOM 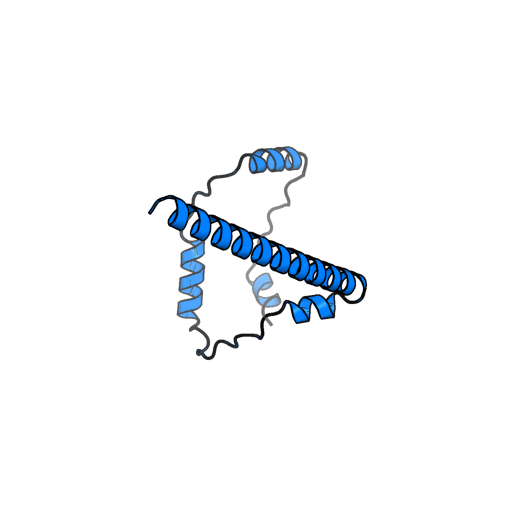867 N N . ASP A 1 107 ? -15.254 -9.526 36.821 1.00 87.00 107 ASP A N 1
ATOM 868 C CA . ASP A 1 107 ? -16.539 -8.925 36.450 1.00 87.00 107 ASP A CA 1
ATOM 869 C C . ASP A 1 107 ? -16.396 -8.006 35.223 1.00 87.00 107 ASP A C 1
ATOM 871 O O . ASP A 1 107 ? -17.225 -8.070 34.317 1.00 87.00 107 ASP A O 1
ATOM 875 N N . ASP A 1 108 ? -15.287 -7.261 35.115 1.00 85.81 108 ASP A N 1
ATOM 876 C CA . ASP A 1 108 ? -14.978 -6.429 33.936 1.00 85.81 108 ASP A CA 1
ATOM 877 C C . ASP A 1 108 ? -14.832 -7.278 32.658 1.00 85.81 108 ASP A C 1
ATOM 879 O O . ASP A 1 108 ? -15.166 -6.848 31.552 1.00 85.81 108 ASP A O 1
ATOM 883 N N . VAL A 1 109 ? -14.334 -8.512 32.802 1.00 82.81 109 VAL A N 1
ATOM 884 C CA . VAL A 1 109 ? -14.207 -9.465 31.689 1.00 82.81 109 VAL A CA 1
ATOM 885 C C . VAL A 1 109 ? -15.567 -10.060 31.325 1.00 82.81 109 VAL A C 1
ATOM 887 O O . VAL A 1 109 ? -15.846 -10.253 30.142 1.00 82.81 109 VAL A O 1
ATOM 890 N N . ALA A 1 110 ? -16.413 -10.336 32.319 1.00 83.38 110 ALA A N 1
ATOM 891 C CA . ALA A 1 110 ? -17.749 -10.883 32.108 1.00 83.38 110 ALA A CA 1
ATOM 892 C C . ALA A 1 110 ? -18.697 -9.882 31.428 1.00 83.38 110 ALA A C 1
ATOM 894 O O . ALA A 1 110 ? -19.523 -10.296 30.625 1.00 83.38 110 ALA A O 1
ATOM 895 N N . GLU A 1 111 ? -18.562 -8.578 31.691 1.00 81.56 111 GLU A N 1
ATOM 896 C CA . GLU A 1 111 ? -19.347 -7.538 31.008 1.00 81.56 111 GLU A CA 1
ATOM 897 C C . GLU A 1 111 ? -18.923 -7.346 29.541 1.00 81.56 111 GLU A C 1
ATOM 899 O O . GLU A 1 111 ? -19.744 -7.046 28.673 1.00 81.56 111 GLU A O 1
ATOM 904 N N . ALA A 1 112 ? -17.638 -7.547 29.239 1.00 74.94 112 ALA A N 1
ATOM 905 C CA . ALA A 1 112 ? -17.097 -7.375 27.893 1.00 74.94 112 ALA A CA 1
ATOM 906 C C . ALA A 1 112 ? -17.401 -8.549 26.942 1.00 74.94 112 ALA A C 1
ATOM 908 O O . ALA A 1 112 ? -17.327 -8.382 25.720 1.00 74.94 112 ALA A O 1
ATOM 909 N N . VAL A 1 113 ? -17.711 -9.734 27.478 1.00 60.19 113 VAL A N 1
ATOM 910 C CA . VAL A 1 113 ? -18.047 -10.930 26.695 1.00 60.19 113 VAL A CA 1
ATOM 911 C C . VAL A 1 113 ? -19.571 -11.126 26.722 1.00 60.19 113 VAL A C 1
ATOM 913 O O . VAL A 1 113 ? -20.095 -11.479 27.774 1.00 60.19 113 VAL A O 1
ATOM 916 N N . PRO A 1 114 ? -20.290 -10.890 25.607 1.00 57.91 114 PRO A N 1
ATOM 917 C CA . PRO A 1 114 ? -21.741 -11.080 25.543 1.00 57.91 114 PRO A CA 1
ATOM 918 C C . PRO A 1 114 ? -22.174 -12.546 25.667 1.00 57.91 114 PRO A C 1
ATOM 920 O O . PRO A 1 114 ? -21.397 -13.444 25.260 1.00 57.91 114 PRO A O 1
#

Secondary structure (DSSP, 8-state):
-HHHHHHHHHHHHHHHHHHHHHHHHHHHHHHHHHHHHHHH-HHHHHHHHS-------SPPPPHHHHHHHHHHHHHS-------THHHHHHHHHTTSPPPPP----HHHHHHH--

Foldseek 3Di:
DVVVVVVVVVVVVVVVVVVVVVVVVVVVVVVVVLVVCCVVPVPVSVVVVDDDPVVVPDDDDDPVVVCVVVCVVPVDPDDDPDDPVVVVVCVVCVPPDDDDDDDDDPVNVVVVPD

Sequence (114 aa):
MQKLTERIDDLKQRIAAWGKRIRRYTERSTRFNQNRLFQSDQKRLYKSLERPIVSGTGPAPNQADMVAFWRSLWSEPVNHNEGPWTEVVASQCASITPMDPVIITPDDVAEAVP

Radius of gyration: 27.39 Å; chains: 1; bounding box: 54×41×70 Å

Organism: Parnassius apollo (NCBI:txid110799)